Protein AF-A0AAV9AN45-F1 (afdb_monomer)

InterPro domains:
  IPR040256 Uncharacterized protein At4g02000-like [PTHR31286] (1-81)

pLDDT: mean 81.03, std 10.52, range [41.38, 94.56]

Mean predicted aligned error: 8.3 Å

Sequence (81 aa):
MRKVLEGGPWTMDNRLFVLKKWSPSVRMEQERITSIPIWVKFPNLPLHLWTKECLGKIASSVGSPLFMDTATQMASRISYA

Radius of gyration: 16.03 Å; Cα contacts (8 Å, |Δi|>4): 35; chains: 1; bounding box: 35×30×45 Å

Foldseek 3Di:
DVCVQVVAFDDDPNDTDNDDDDDPPDDPPDDPCPDDDDDDDDPPDDPVQLDPVSVCVVVVVVNHDDDDDPCSVVVVVVPDD

Secondary structure (DSSP, 8-state):
-HHHHHS--EEETTEEE------TT---S-------------TT--GGG-SHHHHHHHHHTTS------HHHHTTTTTT--

Organism: Acorus 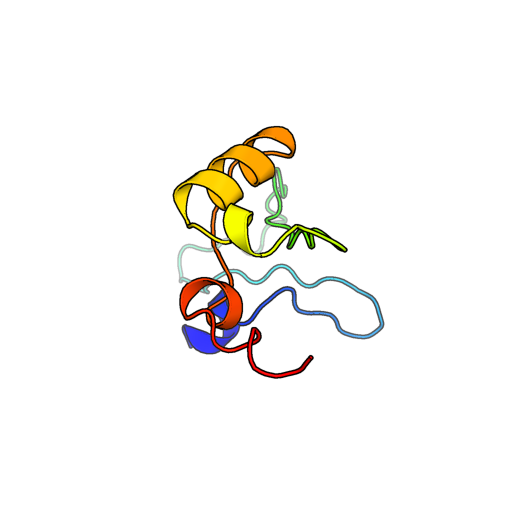gramineus (NCBI:txid55184)

Solvent-accessible surface area (backbone atoms only — not comparable to full-atom values): 5819 Å² total; per-residue (Å²): 112,67,65,68,73,71,66,59,88,43,66,59,94,92,39,82,53,87,84,73,86,87,53,95,83,62,67,91,64,87,72,80,81,85,77,78,94,78,91,84,81,74,81,91,64,60,74,92,48,69,40,74,67,49,44,47,56,59,40,48,76,79,42,86,74,86,81,75,59,68,49,66,73,66,55,66,69,72,82,74,126

Structure (mmCIF, N/CA/C/O backbone):
data_AF-A0AAV9AN45-F1
#
_entry.id   AF-A0AAV9AN45-F1
#
loop_
_atom_site.group_PDB
_atom_site.id
_atom_site.type_symbol
_atom_site.label_atom_id
_atom_site.label_alt_id
_atom_site.label_comp_id
_atom_site.label_asym_id
_atom_site.label_entity_id
_atom_site.label_seq_id
_atom_site.pdbx_PDB_ins_code
_atom_site.Cartn_x
_atom_site.Cartn_y
_atom_site.Cartn_z
_atom_site.occupancy
_atom_site.B_iso_or_equiv
_atom_site.auth_seq_id
_atom_site.auth_comp_id
_atom_site.auth_asym_id
_atom_site.auth_atom_id
_atom_site.pdbx_PDB_model_num
ATOM 1 N N . MET A 1 1 ? 8.054 -1.556 15.708 1.00 59.72 1 MET A N 1
ATOM 2 C CA . MET A 1 1 ? 6.584 -1.354 15.657 1.00 59.72 1 MET A CA 1
ATOM 3 C C . MET A 1 1 ? 6.091 -0.796 14.322 1.00 59.72 1 MET A C 1
ATOM 5 O O . MET A 1 1 ? 5.263 -1.462 13.721 1.00 59.72 1 MET A O 1
ATOM 9 N N . ARG A 1 2 ? 6.609 0.338 13.810 1.00 69.38 2 ARG A N 1
ATOM 10 C CA . ARG A 1 2 ? 6.194 0.902 12.499 1.00 69.38 2 ARG A CA 1
ATOM 11 C C . ARG A 1 2 ? 6.266 -0.094 11.337 1.00 69.38 2 ARG A C 1
ATOM 13 O O . ARG A 1 2 ? 5.282 -0.272 10.642 1.00 69.38 2 ARG A O 1
ATOM 20 N N . LYS A 1 3 ? 7.353 -0.869 11.267 1.00 77.12 3 LYS A N 1
ATOM 21 C CA . LYS A 1 3 ? 7.551 -1.934 10.268 1.00 77.12 3 LYS A CA 1
ATOM 22 C C . LYS A 1 3 ? 6.401 -2.951 10.172 1.00 77.12 3 LYS A C 1
ATOM 24 O O . LYS A 1 3 ? 6.166 -3.476 9.096 1.00 77.12 3 LYS A O 1
ATOM 29 N N . VAL A 1 4 ? 5.696 -3.237 11.271 1.00 80.38 4 VAL A N 1
ATOM 30 C CA . VAL A 1 4 ? 4.549 -4.163 11.252 1.00 80.38 4 VAL A CA 1
ATOM 31 C C . VAL A 1 4 ? 3.287 -3.447 10.764 1.00 80.38 4 VAL A C 1
ATOM 33 O O . VAL A 1 4 ? 2.536 -3.991 9.978 1.00 80.38 4 VAL A O 1
ATOM 36 N N . LEU A 1 5 ? 3.056 -2.194 11.151 1.00 79.31 5 LEU A N 1
ATOM 37 C CA . LEU A 1 5 ? 1.892 -1.446 10.657 1.00 79.31 5 LEU A CA 1
ATOM 38 C C . LEU A 1 5 ? 2.026 -1.058 9.171 1.00 79.31 5 LEU A C 1
ATOM 40 O O . LEU A 1 5 ? 1.033 -1.023 8.458 1.00 79.31 5 LEU A O 1
ATOM 44 N N . GLU A 1 6 ? 3.250 -0.802 8.708 1.00 75.12 6 GLU A N 1
ATOM 45 C CA . GLU A 1 6 ? 3.570 -0.323 7.352 1.00 75.12 6 GLU A CA 1
ATOM 46 C C . GLU A 1 6 ? 4.000 -1.455 6.396 1.00 75.12 6 GLU A C 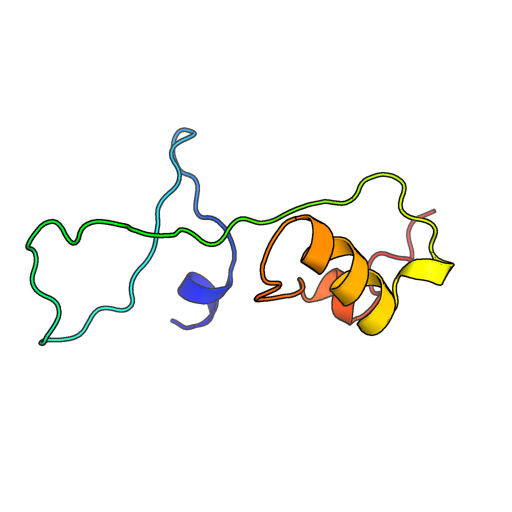1
ATOM 48 O O . GLU A 1 6 ? 4.167 -1.229 5.202 1.00 75.12 6 GLU A O 1
ATOM 53 N N . GLY A 1 7 ? 4.205 -2.673 6.908 1.00 74.00 7 GLY A N 1
ATOM 54 C CA . GLY A 1 7 ? 4.849 -3.777 6.184 1.00 74.00 7 GLY A CA 1
ATOM 55 C C . GLY A 1 7 ? 3.989 -4.484 5.136 1.00 74.00 7 GLY A C 1
ATOM 56 O O . GLY A 1 7 ? 4.523 -5.282 4.369 1.00 74.00 7 GLY A O 1
ATOM 57 N N . GLY A 1 8 ? 2.687 -4.202 5.080 1.00 72.31 8 GLY A N 1
ATOM 58 C CA . GLY A 1 8 ? 1.817 -4.707 4.024 1.00 72.31 8 GLY A CA 1
ATOM 59 C C . GLY A 1 8 ? 0.439 -5.158 4.505 1.00 72.31 8 GLY A C 1
ATOM 60 O O . GLY A 1 8 ? 0.068 -4.937 5.659 1.00 72.31 8 GLY A O 1
ATOM 61 N N . PRO A 1 9 ? -0.339 -5.778 3.605 1.00 72.88 9 PRO A N 1
ATOM 62 C CA . PRO A 1 9 ? -1.570 -6.445 3.976 1.00 72.88 9 PRO A CA 1
ATOM 63 C C . PRO A 1 9 ? -1.202 -7.755 4.678 1.00 72.88 9 PRO A C 1
ATOM 65 O O . PRO A 1 9 ? -0.570 -8.637 4.094 1.00 72.88 9 PRO A O 1
ATOM 68 N N . TRP A 1 10 ? -1.572 -7.879 5.946 1.00 83.31 10 TRP A N 1
ATOM 69 C CA . TRP A 1 10 ? -1.269 -9.070 6.731 1.00 83.31 10 TRP A CA 1
ATOM 70 C C . TRP A 1 10 ? -2.287 -10.147 6.414 1.00 83.31 10 TRP A C 1
ATOM 72 O O . TRP A 1 10 ? -3.481 -9.941 6.608 1.00 83.31 10 TRP A O 1
ATOM 82 N N . THR A 1 11 ? -1.823 -11.288 5.917 1.00 84.38 11 THR A N 1
ATOM 83 C CA . THR A 1 11 ? -2.684 -12.444 5.674 1.00 84.38 11 THR A CA 1
ATOM 84 C C . THR A 1 11 ? -2.203 -13.625 6.500 1.00 84.38 11 THR A C 1
ATOM 86 O O . THR A 1 11 ? -1.011 -13.914 6.558 1.00 84.38 11 THR A O 1
ATOM 89 N N . MET A 1 12 ? -3.136 -14.290 7.174 1.00 84.62 12 MET A N 1
ATOM 90 C CA . MET A 1 12 ? -2.912 -15.566 7.850 1.00 84.62 12 MET A CA 1
ATOM 91 C C . MET A 1 12 ? -4.110 -16.449 7.526 1.00 84.62 12 MET A C 1
ATOM 93 O O . MET A 1 12 ? -5.245 -15.989 7.620 1.00 84.62 12 MET A O 1
ATOM 97 N N . ASP A 1 13 ? -3.855 -17.676 7.076 1.00 90.44 13 ASP A N 1
ATOM 98 C CA . ASP A 1 13 ? -4.906 -18.605 6.636 1.00 90.44 13 ASP A CA 1
ATOM 99 C C . ASP A 1 13 ? -5.866 -17.989 5.594 1.00 90.44 13 ASP A C 1
ATOM 101 O O . ASP A 1 13 ? -7.088 -18.062 5.694 1.00 90.44 13 ASP A O 1
ATOM 105 N N . ASN A 1 14 ? -5.302 -17.277 4.612 1.00 82.75 14 ASN A N 1
ATOM 106 C CA . ASN A 1 14 ? -6.051 -16.584 3.557 1.00 82.75 14 ASN A CA 1
ATOM 107 C C . ASN A 1 14 ? -7.046 -15.508 4.051 1.00 82.75 14 ASN A C 1
ATOM 109 O O . ASN A 1 14 ? -7.887 -15.034 3.286 1.00 82.75 14 ASN A O 1
ATOM 113 N N . ARG A 1 15 ? -6.944 -15.086 5.318 1.00 82.25 15 ARG A N 1
ATOM 114 C CA . ARG A 1 15 ? -7.755 -14.019 5.919 1.00 82.25 15 ARG A CA 1
ATOM 115 C C . ARG A 1 15 ? -6.928 -12.753 6.068 1.00 82.25 15 ARG A C 1
ATOM 117 O O . ARG A 1 15 ? -5.811 -12.803 6.577 1.00 82.25 15 ARG A O 1
ATOM 124 N N . LEU A 1 16 ? -7.480 -11.622 5.631 1.00 82.06 16 LEU A N 1
ATOM 125 C CA . LEU A 1 16 ? -6.853 -10.309 5.772 1.00 82.06 16 LEU A CA 1
ATOM 126 C C . LEU A 1 16 ? -7.030 -9.784 7.201 1.00 82.06 16 LEU A C 1
ATOM 128 O O . LEU A 1 16 ? -8.146 -9.700 7.709 1.00 82.06 16 LEU A O 1
ATOM 132 N N . PHE A 1 17 ? -5.928 -9.369 7.813 1.00 83.38 17 PHE A N 1
ATOM 133 C CA . PHE A 1 17 ? -5.895 -8.726 9.117 1.00 83.38 17 PHE A CA 1
ATOM 134 C C . PHE A 1 17 ? -5.648 -7.231 8.943 1.00 83.38 17 PHE A C 1
ATOM 136 O O . PHE A 1 17 ? -4.605 -6.800 8.446 1.00 83.38 17 PHE A O 1
ATOM 143 N N . VAL A 1 18 ? -6.615 -6.430 9.388 1.00 78.44 18 VAL A N 1
ATOM 144 C CA . VAL A 1 18 ? -6.481 -4.975 9.471 1.00 78.44 18 VAL A CA 1
ATOM 145 C C . VAL A 1 18 ? -5.857 -4.642 10.819 1.00 78.44 18 VAL A C 1
ATOM 147 O O . VAL A 1 18 ? -6.451 -4.888 11.867 1.00 78.44 18 VAL A O 1
ATOM 150 N N . LEU A 1 19 ? -4.638 -4.108 10.800 1.00 81.06 19 LEU A N 1
ATOM 151 C CA . LEU A 1 19 ? -3.932 -3.744 12.023 1.00 81.06 19 LEU A CA 1
ATOM 152 C C . LEU A 1 19 ? -4.248 -2.304 12.427 1.00 81.06 19 LEU A C 1
ATOM 154 O O . LEU A 1 19 ? -4.190 -1.387 11.610 1.00 81.06 19 LEU A O 1
ATOM 158 N N . LYS A 1 20 ? -4.492 -2.096 13.721 1.00 78.38 20 LYS A N 1
ATOM 159 C CA . LYS A 1 20 ? -4.613 -0.775 14.341 1.00 78.38 20 LYS A CA 1
ATOM 160 C C . LYS A 1 20 ? -3.549 -0.634 15.420 1.00 78.38 20 LYS A C 1
ATOM 162 O O . LYS A 1 20 ? -3.296 -1.566 16.183 1.00 78.38 20 LYS A O 1
ATOM 167 N N . LYS A 1 21 ? -2.914 0.537 15.500 1.00 83.44 21 LYS A N 1
ATOM 168 C CA . LYS A 1 21 ? -2.001 0.836 16.607 1.00 83.44 21 LYS A CA 1
ATOM 169 C C . LYS A 1 21 ? -2.806 0.877 17.905 1.00 83.44 21 LYS A C 1
ATOM 171 O O . LYS A 1 21 ? -3.770 1.631 18.004 1.00 83.44 21 LYS A O 1
ATOM 176 N N . TRP A 1 22 ? -2.392 0.091 18.891 1.00 84.50 22 TRP A N 1
ATOM 177 C CA . TRP A 1 22 ? -3.007 0.119 20.212 1.00 84.50 22 TRP A CA 1
ATOM 178 C C . TRP A 1 22 ? -2.796 1.485 20.890 1.00 84.50 22 TRP A C 1
ATOM 180 O O . TRP A 1 22 ? -1.697 2.047 20.839 1.00 84.50 22 TRP A O 1
ATOM 190 N N . SER A 1 23 ? -3.842 2.003 21.536 1.00 82.44 23 SER A N 1
ATOM 191 C CA . SER A 1 23 ? -3.766 3.116 22.486 1.00 82.44 23 SER A CA 1
ATOM 192 C C . SER A 1 23 ? -4.775 2.903 23.623 1.00 82.44 23 SER A C 1
ATOM 194 O O . SER A 1 23 ? -5.784 2.235 23.405 1.00 82.44 23 SER A O 1
ATOM 196 N N . PRO A 1 24 ? -4.564 3.496 24.813 1.00 85.06 24 PRO A N 1
ATOM 197 C CA . PRO A 1 24 ? -5.493 3.366 25.946 1.00 85.06 24 PRO A CA 1
ATOM 198 C C . PRO A 1 24 ? -6.915 3.872 25.657 1.00 85.06 24 PRO A C 1
ATOM 200 O O . PRO A 1 24 ? -7.864 3.491 26.328 1.00 85.06 24 PRO A O 1
ATOM 203 N N . SER A 1 25 ? -7.055 4.744 24.657 1.00 81.19 25 SER A N 1
ATOM 204 C CA . SER A 1 25 ? -8.326 5.283 24.172 1.00 81.19 25 SER A CA 1
ATOM 205 C C . SER A 1 25 ? -9.043 4.387 23.156 1.00 81.19 25 SER A C 1
ATOM 207 O O . SER A 1 25 ? -10.187 4.678 22.807 1.00 81.19 25 SER A O 1
ATOM 209 N N . VAL A 1 26 ? -8.397 3.325 22.652 1.00 76.06 26 VAL A N 1
ATOM 210 C CA . VAL A 1 26 ? -9.049 2.361 21.759 1.00 76.06 26 VAL A CA 1
ATOM 211 C C . VAL A 1 26 ? -10.080 1.590 22.567 1.00 76.06 26 VAL A C 1
ATOM 213 O O . VAL A 1 26 ? -9.743 0.841 23.483 1.00 76.06 26 VAL A O 1
ATOM 216 N N . ARG A 1 27 ? -11.348 1.760 22.203 1.00 73.38 27 ARG A N 1
ATOM 217 C CA . ARG A 1 27 ? -12.422 0.911 22.705 1.00 73.38 27 ARG A CA 1
ATOM 218 C C . ARG A 1 27 ? -12.349 -0.429 21.981 1.00 73.38 27 ARG A C 1
ATOM 220 O O . ARG A 1 27 ? -12.146 -0.471 20.774 1.00 73.38 27 ARG A O 1
ATOM 227 N N . MET A 1 28 ? -12.517 -1.515 22.730 1.00 67.44 28 MET A N 1
ATOM 228 C CA . MET A 1 28 ? -12.612 -2.880 22.187 1.00 67.44 28 MET A CA 1
ATOM 229 C C . MET A 1 28 ? -13.965 -3.147 21.505 1.00 67.44 28 MET A C 1
ATOM 231 O O . MET A 1 28 ? -14.217 -4.257 21.045 1.00 67.44 28 MET A O 1
ATOM 235 N N . GLU 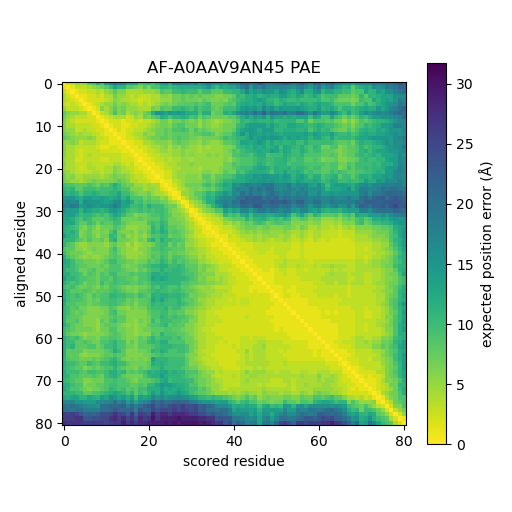A 1 29 ? -14.852 -2.150 21.470 1.00 71.38 29 GLU A N 1
ATOM 236 C CA . GLU A 1 29 ? -16.095 -2.211 20.710 1.00 71.38 29 GLU A CA 1
ATOM 237 C C . GLU A 1 29 ? -15.786 -2.398 19.222 1.00 71.38 29 GLU A C 1
ATOM 239 O O . GLU A 1 29 ? -14.785 -1.891 18.710 1.00 71.38 29 GLU A O 1
ATOM 244 N N . GLN A 1 30 ? -16.654 -3.138 18.532 1.00 64.44 30 GLN A N 1
ATOM 245 C CA . GLN A 1 30 ? -16.547 -3.398 17.103 1.00 64.44 30 GLN A CA 1
ATOM 246 C C . GLN A 1 30 ? -16.670 -2.074 16.335 1.00 64.44 30 GLN A C 1
ATOM 248 O O . GLN A 1 30 ? -17.758 -1.668 15.928 1.00 64.44 30 GLN A O 1
ATOM 253 N N . GLU A 1 31 ? -15.552 -1.375 16.147 1.00 70.56 31 GLU A N 1
ATOM 254 C CA . GLU A 1 31 ? -15.510 -0.209 15.280 1.00 70.56 31 GLU A CA 1
ATOM 255 C C . GLU A 1 31 ? -15.942 -0.650 13.884 1.00 70.56 31 GLU A C 1
ATOM 257 O O . GLU A 1 31 ? -15.390 -1.585 13.293 1.00 70.56 31 GLU A O 1
ATOM 262 N N . ARG A 1 32 ? -16.972 0.014 13.358 1.00 74.31 32 ARG A N 1
ATOM 263 C CA . ARG A 1 32 ? -17.432 -0.239 12.001 1.00 74.31 32 ARG A CA 1
ATOM 264 C C . ARG A 1 32 ? -16.314 0.177 11.055 1.00 74.31 32 ARG A C 1
ATOM 266 O O . ARG A 1 32 ? -16.052 1.365 10.887 1.00 74.31 32 ARG A O 1
ATOM 273 N N . ILE A 1 33 ? -15.657 -0.802 10.443 1.00 74.12 33 ILE A N 1
ATOM 274 C CA . ILE A 1 33 ? -14.662 -0.550 9.404 1.00 74.12 33 ILE A CA 1
ATOM 275 C C . ILE A 1 33 ? -15.406 0.048 8.205 1.00 74.12 33 ILE A C 1
ATOM 277 O O . ILE A 1 33 ? -16.172 -0.641 7.536 1.00 74.12 33 ILE A O 1
ATOM 281 N N . THR A 1 34 ? -15.226 1.345 7.963 1.00 82.56 34 THR A N 1
ATOM 282 C CA . THR A 1 34 ? -15.861 2.066 6.847 1.00 82.56 34 THR A CA 1
ATOM 283 C C . THR A 1 34 ? -15.013 2.049 5.580 1.00 82.56 34 THR A C 1
ATOM 285 O O . THR A 1 34 ? -15.545 2.203 4.486 1.00 82.56 34 THR A O 1
ATOM 288 N N . SER A 1 35 ? -13.699 1.861 5.719 1.00 78.25 35 SER A N 1
ATOM 289 C CA . SER A 1 35 ? -12.746 1.813 4.613 1.00 78.25 35 SER A CA 1
ATOM 290 C C . SER A 1 35 ? -11.521 0.986 4.999 1.00 78.25 35 SER A C 1
ATOM 292 O O . SER A 1 35 ? -11.111 0.985 6.162 1.00 78.25 35 SER A O 1
ATOM 294 N N . ILE A 1 36 ? -10.937 0.289 4.022 1.00 79.44 36 ILE A N 1
ATOM 295 C CA . ILE A 1 36 ? -9.693 -0.471 4.176 1.00 79.44 36 ILE A CA 1
ATOM 296 C C . ILE A 1 36 ? -8.690 -0.071 3.089 1.00 79.44 36 ILE A C 1
ATOM 298 O O . ILE A 1 36 ? -9.061 0.015 1.917 1.00 79.44 36 ILE A O 1
ATOM 302 N N . PRO A 1 37 ? -7.411 0.153 3.436 1.00 80.81 37 PRO A N 1
ATOM 303 C CA . PRO A 1 37 ? -6.374 0.314 2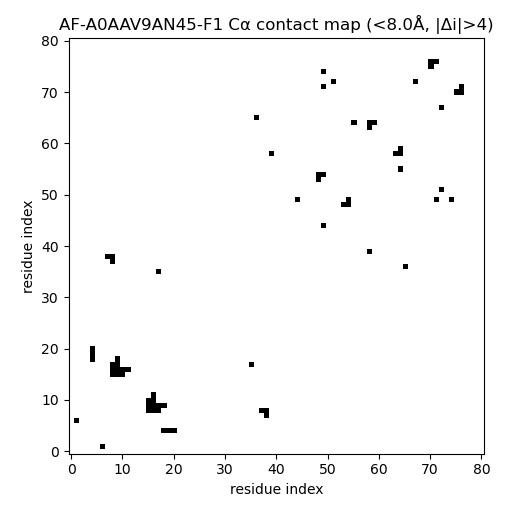.431 1.00 80.81 37 PRO A CA 1
ATOM 304 C C . PRO A 1 37 ? -6.122 -1.030 1.738 1.00 80.81 37 PRO A C 1
ATOM 306 O O . PRO A 1 37 ? -5.952 -2.058 2.397 1.00 80.81 37 PRO A O 1
ATOM 309 N N . ILE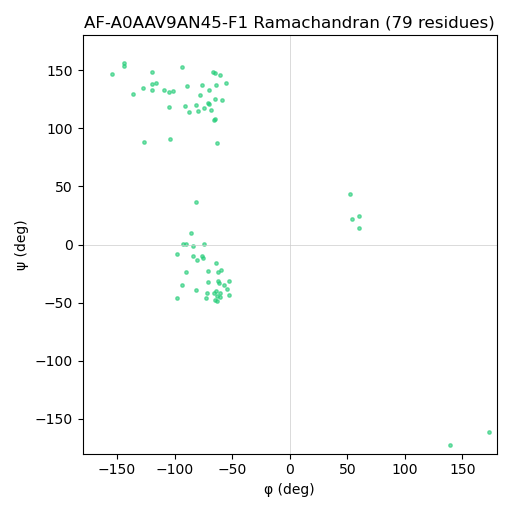 A 1 38 ? -6.063 -1.017 0.408 1.00 83.81 38 ILE A N 1
ATOM 310 C CA . ILE A 1 38 ? -5.718 -2.185 -0.408 1.00 83.81 38 ILE A CA 1
ATOM 311 C C . ILE A 1 38 ? -4.462 -1.902 -1.229 1.00 83.81 38 ILE A C 1
ATOM 313 O O . ILE A 1 38 ? -4.214 -0.769 -1.640 1.00 83.81 38 ILE A O 1
ATOM 317 N N . TRP A 1 39 ? -3.673 -2.944 -1.486 1.00 85.19 39 TRP A N 1
ATOM 318 C CA . TRP A 1 39 ? -2.527 -2.861 -2.387 1.00 85.19 39 TRP A CA 1
ATOM 319 C C . TRP A 1 39 ? -2.955 -3.229 -3.802 1.00 85.19 39 TRP A C 1
ATOM 321 O O . TRP A 1 39 ? -3.393 -4.351 -4.050 1.00 85.19 39 TRP A O 1
ATOM 331 N N . VAL A 1 40 ? -2.800 -2.288 -4.730 1.00 87.31 40 VAL A N 1
ATOM 332 C CA . VAL A 1 40 ? -3.095 -2.490 -6.151 1.00 87.31 40 VAL A CA 1
ATOM 333 C C . VAL A 1 40 ? -1.786 -2.729 -6.893 1.00 87.31 40 VAL A C 1
ATOM 335 O O . VAL A 1 40 ? -0.816 -1.998 -6.706 1.00 87.31 40 VAL A O 1
ATOM 338 N N . LYS A 1 41 ? -1.752 -3.765 -7.734 1.00 88.75 41 LYS A N 1
ATOM 339 C CA . LYS A 1 41 ? -0.631 -4.047 -8.636 1.00 88.75 41 LYS A CA 1
ATOM 340 C C . LYS A 1 41 ? -1.072 -3.756 -10.065 1.00 88.75 41 LYS A C 1
ATOM 342 O O . LYS A 1 41 ? -2.132 -4.220 -10.472 1.00 88.75 41 LYS A O 1
ATOM 347 N N . PHE A 1 42 ? -0.244 -3.040 -10.818 1.00 89.25 42 PHE A N 1
ATOM 348 C CA . PHE A 1 42 ? -0.471 -2.750 -12.235 1.00 89.25 42 PHE A CA 1
ATOM 349 C C . PHE A 1 42 ? 0.438 -3.648 -13.087 1.00 89.25 42 PHE A C 1
ATOM 351 O O . PHE A 1 42 ? 1.596 -3.293 -13.317 1.00 89.25 42 PHE A O 1
ATOM 358 N N . PRO A 1 43 ? -0.023 -4.844 -13.502 1.00 87.62 43 PRO A N 1
ATOM 359 C CA . PRO A 1 43 ? 0.779 -5.715 -14.351 1.00 87.62 43 PRO A CA 1
ATOM 360 C C . PRO A 1 43 ? 1.009 -5.062 -15.717 1.00 87.62 43 PRO A C 1
ATOM 362 O O . PRO A 1 43 ? 0.144 -4.354 -16.227 1.00 87.62 43 PRO A O 1
ATOM 365 N N . ASN A 1 44 ? 2.168 -5.335 -16.320 1.00 88.25 44 ASN A N 1
ATOM 366 C CA . ASN A 1 44 ? 2.527 -4.888 -17.672 1.00 88.25 44 ASN A C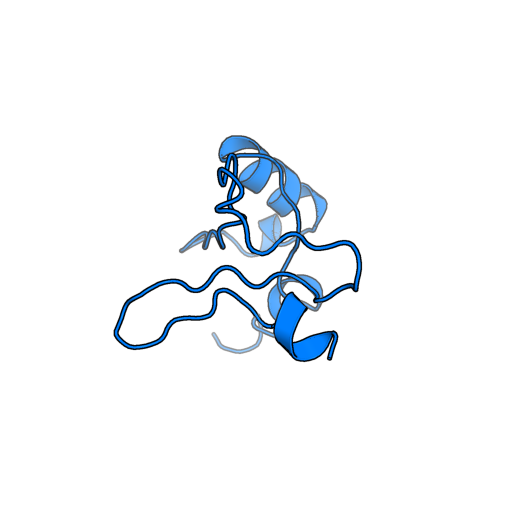A 1
ATOM 367 C C . ASN A 1 44 ? 2.554 -3.361 -17.864 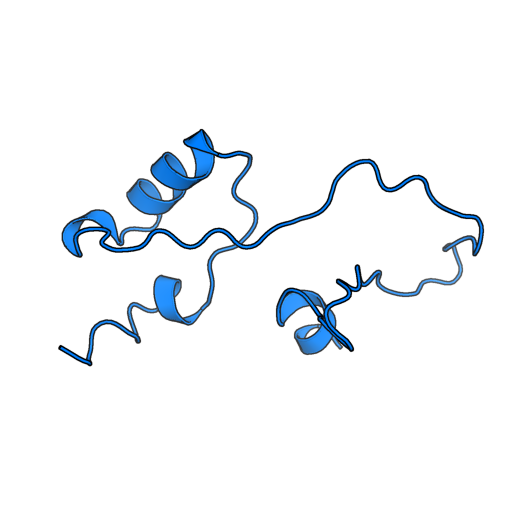1.00 88.25 44 ASN A C 1
ATOM 369 O O . ASN A 1 44 ? 2.402 -2.883 -18.987 1.00 88.25 44 ASN A O 1
ATOM 373 N N . LEU A 1 45 ? 2.756 -2.585 -16.793 1.00 89.25 45 LEU A N 1
ATOM 374 C CA . LEU A 1 45 ? 2.890 -1.139 -16.913 1.00 89.25 45 LEU A CA 1
ATOM 375 C C . LEU A 1 45 ? 4.238 -0.778 -17.572 1.00 89.25 45 LEU A C 1
ATOM 377 O O . LEU A 1 45 ? 5.282 -1.130 -17.014 1.00 89.25 45 LEU A O 1
ATOM 381 N N . PRO A 1 46 ? 4.249 -0.053 -18.708 1.00 89.31 46 PRO A N 1
ATOM 382 C CA . PRO A 1 46 ? 5.480 0.366 -19.371 1.00 89.31 46 PRO A CA 1
ATOM 383 C C . PRO A 1 46 ? 6.415 1.155 -18.454 1.00 89.31 46 PRO A C 1
ATOM 385 O O . PRO A 1 46 ? 5.970 2.051 -17.740 1.00 89.31 46 PRO A O 1
ATOM 388 N N . LEU A 1 47 ? 7.721 0.882 -18.534 1.00 86.38 47 LEU A N 1
ATOM 389 C CA . LEU A 1 47 ? 8.726 1.445 -17.625 1.00 86.38 47 LEU A CA 1
ATOM 390 C C . LEU A 1 47 ? 8.750 2.982 -17.595 1.00 86.38 47 LEU A C 1
ATOM 392 O O . LEU A 1 47 ? 8.941 3.584 -16.544 1.00 86.38 47 LEU A O 1
ATOM 396 N N . HIS A 1 48 ? 8.489 3.631 -18.731 1.00 86.69 48 HIS A N 1
ATOM 397 C CA . HIS A 1 48 ? 8.443 5.093 -18.823 1.00 86.69 48 HIS A CA 1
ATOM 398 C C . HIS A 1 48 ? 7.312 5.730 -17.988 1.00 86.69 48 HIS A C 1
ATOM 400 O O . HIS A 1 48 ? 7.350 6.930 -17.731 1.00 86.69 48 HIS A O 1
ATOM 406 N N . LEU A 1 49 ? 6.319 4.946 -17.544 1.00 88.38 49 LEU A N 1
ATOM 407 C CA . LEU A 1 49 ? 5.233 5.389 -16.661 1.00 88.38 49 LEU A CA 1
ATOM 408 C C . LEU A 1 49 ? 5.537 5.173 -15.171 1.00 88.38 49 LEU A C 1
ATOM 410 O O . LEU A 1 49 ? 4.705 5.514 -14.332 1.00 88.38 49 LEU A O 1
ATOM 414 N N . TRP A 1 50 ? 6.709 4.639 -14.811 1.00 88.19 50 TRP A N 1
ATOM 415 C CA . TRP A 1 50 ? 7.098 4.360 -13.421 1.00 88.19 50 TRP A CA 1
ATOM 416 C C . TRP A 1 50 ? 7.628 5.604 -12.692 1.00 88.19 50 TRP A C 1
ATOM 418 O O . TRP A 1 50 ? 8.548 5.539 -11.882 1.00 88.19 50 TRP A O 1
ATOM 428 N N . THR A 1 51 ? 7.040 6.765 -12.971 1.00 88.19 51 THR A N 1
ATOM 429 C CA . THR A 1 51 ? 7.282 7.986 -12.201 1.00 88.19 51 THR A CA 1
ATOM 430 C C . THR A 1 51 ? 6.230 8.112 -11.107 1.00 88.19 51 THR A C 1
ATOM 432 O O . THR A 1 51 ? 5.097 7.647 -11.249 1.00 88.19 51 THR A O 1
ATOM 435 N N . LYS A 1 52 ? 6.576 8.785 -10.005 1.00 87.69 52 LYS A N 1
ATOM 436 C CA . LYS A 1 52 ? 5.639 9.028 -8.898 1.00 87.69 52 LYS A CA 1
ATOM 437 C C . LYS A 1 52 ? 4.345 9.704 -9.371 1.00 87.69 52 LYS A C 1
ATOM 439 O O . LYS A 1 52 ? 3.266 9.368 -8.893 1.00 87.69 52 LYS A O 1
ATOM 444 N N . GLU A 1 53 ? 4.452 10.630 -10.318 1.00 90.69 53 GLU A N 1
ATOM 445 C CA . GLU A 1 53 ? 3.320 11.380 -10.869 1.00 90.69 53 GLU A CA 1
ATOM 446 C C . GLU A 1 53 ? 2.436 10.518 -11.772 1.00 90.69 53 GLU A C 1
ATOM 448 O O . GLU A 1 53 ? 1.215 10.531 -11.615 1.00 90.69 53 GLU A O 1
ATOM 453 N N . CYS A 1 54 ? 3.025 9.742 -12.687 1.00 92.19 54 CYS A N 1
ATOM 454 C CA . CYS A 1 54 ? 2.271 8.840 -13.559 1.00 92.19 54 CYS A CA 1
ATOM 455 C C . CYS A 1 54 ? 1.584 7.738 -12.749 1.00 92.19 54 CYS A C 1
ATOM 457 O O . CYS A 1 54 ? 0.377 7.544 -12.887 1.00 92.19 54 CYS A O 1
ATOM 459 N N . LEU A 1 55 ? 2.313 7.081 -11.844 1.00 92.06 55 LEU A N 1
ATOM 460 C CA . LEU A 1 55 ? 1.758 6.058 -10.956 1.00 92.06 55 LEU A CA 1
ATOM 461 C C . LEU A 1 55 ? 0.662 6.625 -10.053 1.00 92.06 55 LEU A C 1
ATOM 463 O O . LEU A 1 55 ? -0.379 5.994 -9.892 1.00 92.06 55 LEU A O 1
ATOM 467 N N . GLY A 1 56 ? 0.855 7.831 -9.510 1.00 92.38 56 GLY A N 1
ATOM 468 C CA . GLY A 1 56 ? -0.162 8.518 -8.719 1.00 92.38 56 GLY A CA 1
ATOM 469 C C . GLY A 1 56 ? -1.437 8.785 -9.519 1.00 92.38 56 GLY A C 1
ATOM 470 O O . GLY A 1 56 ? -2.530 8.495 -9.035 1.00 92.38 56 GLY A O 1
ATOM 471 N N . LYS A 1 57 ? -1.317 9.265 -10.764 1.00 94.12 57 LYS A N 1
ATOM 472 C CA . LYS A 1 57 ? -2.462 9.488 -11.665 1.00 94.12 57 LYS A CA 1
ATOM 473 C C . LYS A 1 57 ? -3.190 8.189 -12.011 1.00 94.12 57 LYS A C 1
ATOM 475 O O . LYS A 1 57 ? -4.414 8.150 -11.946 1.00 94.12 57 LYS A O 1
ATOM 480 N N . ILE A 1 58 ? -2.454 7.123 -12.326 1.00 93.50 58 ILE A N 1
ATOM 481 C CA . ILE A 1 58 ? -3.038 5.808 -12.623 1.00 93.50 58 ILE A CA 1
ATOM 482 C C . ILE A 1 58 ? -3.756 5.261 -11.386 1.00 93.50 58 ILE A C 1
ATOM 484 O O . ILE A 1 58 ? -4.921 4.883 -11.473 1.00 93.50 58 ILE A O 1
ATOM 488 N N . ALA A 1 59 ? -3.114 5.281 -10.216 1.00 93.25 59 ALA A N 1
ATOM 489 C CA . ALA A 1 59 ? -3.724 4.830 -8.967 1.00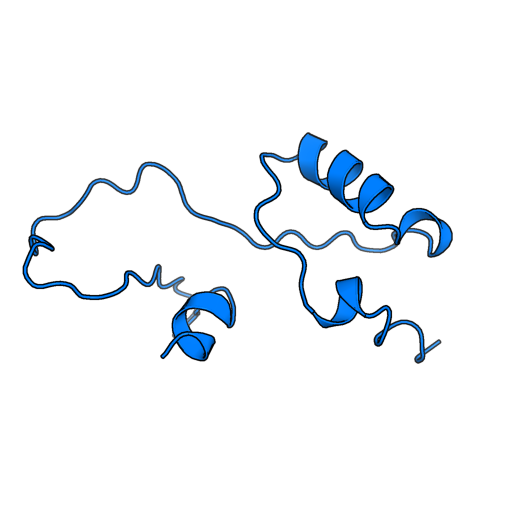 93.25 59 ALA A CA 1
ATOM 490 C C . ALA A 1 59 ? -4.965 5.654 -8.587 1.00 93.25 59 ALA A C 1
ATOM 492 O O . ALA A 1 59 ? -5.931 5.090 -8.076 1.00 93.25 59 ALA A O 1
ATOM 493 N N . SER A 1 60 ? -4.977 6.951 -8.920 1.00 94.56 60 SER A N 1
ATOM 494 C CA . SER A 1 60 ? -6.120 7.845 -8.691 1.00 94.56 60 SER A CA 1
ATOM 495 C C . SER A 1 60 ? -7.380 7.430 -9.457 1.00 94.56 60 SER A C 1
ATOM 497 O O . SER A 1 60 ? -8.483 7.763 -9.037 1.00 94.56 60 SER A O 1
ATOM 499 N N . SER A 1 61 ? -7.240 6.677 -10.556 1.00 92.94 61 SER A N 1
ATOM 500 C CA . SER A 1 61 ? -8.391 6.111 -11.276 1.00 92.94 61 SER A CA 1
ATOM 501 C C . SER A 1 61 ? -9.088 4.977 -10.513 1.00 92.94 61 SER A C 1
ATOM 503 O O . SER A 1 61 ? -10.264 4.718 -10.747 1.00 92.94 61 SER A O 1
ATOM 505 N N . VAL A 1 62 ? -8.377 4.316 -9.592 1.00 91.75 62 VAL A N 1
ATOM 506 C CA . VAL A 1 62 ? -8.904 3.217 -8.767 1.00 91.75 62 VAL A CA 1
ATOM 507 C C . VAL A 1 62 ? -9.422 3.735 -7.422 1.00 91.75 62 VAL A C 1
ATOM 509 O O . VAL A 1 62 ? -10.402 3.216 -6.894 1.00 91.75 62 VAL A O 1
ATOM 512 N N . GLY A 1 63 ? -8.778 4.753 -6.851 1.00 91.44 63 GLY A N 1
ATOM 513 C CA . GLY A 1 63 ? -9.155 5.338 -5.565 1.00 91.44 63 GLY A CA 1
ATOM 514 C C . GLY A 1 63 ? -8.133 6.365 -5.087 1.00 91.44 63 GLY A C 1
ATOM 515 O O . GLY A 1 63 ? -7.326 6.846 -5.867 1.00 91.44 63 GLY A O 1
ATOM 516 N N . SER A 1 64 ? -8.135 6.700 -3.795 1.00 92.75 64 SER A N 1
ATOM 517 C CA . SER A 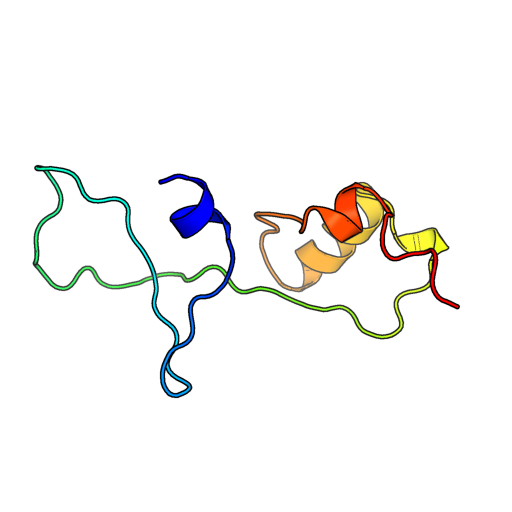1 64 ? -7.141 7.629 -3.237 1.00 92.75 64 SER A CA 1
ATOM 518 C C . SER A 1 64 ? -5.806 6.910 -2.981 1.00 92.75 64 SER A C 1
ATOM 520 O O . SER A 1 64 ? -5.770 6.006 -2.139 1.00 92.75 64 SER A O 1
ATOM 522 N N . PRO A 1 65 ? -4.702 7.261 -3.671 1.00 92.00 65 PRO A N 1
ATOM 523 C CA . PRO A 1 65 ? -3.407 6.627 -3.448 1.00 92.00 65 PRO A CA 1
ATOM 524 C C . PRO A 1 65 ? -2.846 7.038 -2.081 1.00 92.00 65 PRO A C 1
ATOM 526 O O . PRO A 1 65 ? -2.621 8.219 -1.831 1.00 92.00 65 PRO A O 1
ATOM 529 N N . LEU A 1 66 ? -2.595 6.065 -1.201 1.00 89.12 66 LEU A N 1
ATOM 530 C CA . LEU A 1 66 ? -2.078 6.326 0.151 1.00 89.12 66 LEU A CA 1
ATOM 531 C C . LEU A 1 66 ? -0.562 6.137 0.244 1.00 89.12 66 LEU A C 1
ATOM 533 O O . LEU A 1 66 ? 0.140 6.968 0.815 1.00 89.12 66 LEU A O 1
ATOM 537 N N . PHE A 1 67 ? -0.058 5.039 -0.322 1.00 85.38 67 PHE A N 1
ATOM 538 C CA . PHE A 1 67 ? 1.342 4.638 -0.226 1.00 85.38 67 PHE A CA 1
ATOM 539 C C . PHE A 1 67 ? 1.819 4.001 -1.532 1.00 85.38 67 PHE A C 1
ATOM 541 O O . PHE A 1 67 ? 1.035 3.416 -2.279 1.00 85.38 67 PHE A O 1
ATOM 548 N N . MET A 1 68 ? 3.123 4.102 -1.779 1.00 86.25 68 MET A N 1
ATOM 549 C CA . MET A 1 68 ? 3.842 3.384 -2.829 1.00 86.25 68 MET A CA 1
ATOM 550 C C . MET A 1 68 ? 4.841 2.453 -2.146 1.00 86.25 68 MET A C 1
ATOM 552 O O . MET A 1 68 ? 5.451 2.843 -1.149 1.00 86.25 68 MET A O 1
ATOM 556 N N . ASP A 1 69 ? 4.996 1.226 -2.640 1.00 84.19 69 ASP A N 1
ATOM 557 C CA . ASP A 1 69 ? 5.980 0.319 -2.060 1.00 84.19 69 ASP A CA 1
ATOM 558 C C . ASP A 1 69 ? 7.405 0.833 -2.316 1.00 84.19 69 ASP A C 1
ATOM 560 O O . ASP A 1 69 ? 7.697 1.485 -3.323 1.00 84.19 69 ASP A O 1
ATOM 564 N N . THR A 1 70 ? 8.308 0.538 -1.383 1.00 82.19 70 THR A N 1
ATOM 565 C CA . THR A 1 70 ? 9.671 1.075 -1.407 1.00 82.19 70 THR A CA 1
ATOM 566 C C . THR A 1 70 ? 10.449 0.640 -2.648 1.00 82.19 70 THR A C 1
ATOM 568 O O . THR A 1 70 ? 11.285 1.400 -3.128 1.00 82.19 70 THR A O 1
ATOM 571 N N . ALA A 1 71 ? 10.177 -0.548 -3.197 1.00 81.69 71 ALA A N 1
ATOM 572 C CA . ALA A 1 71 ? 10.896 -1.040 -4.367 1.00 81.69 71 ALA A CA 1
ATOM 573 C C . ALA A 1 71 ? 10.501 -0.277 -5.637 1.00 81.69 71 ALA A C 1
ATOM 575 O O . ALA A 1 71 ? 11.375 0.102 -6.416 1.00 81.69 71 ALA A O 1
ATOM 576 N N . THR A 1 72 ? 9.207 0.006 -5.811 1.00 83.19 72 THR A N 1
ATOM 577 C CA . THR A 1 72 ? 8.704 0.857 -6.898 1.00 83.19 72 THR A CA 1
ATOM 578 C C . THR A 1 72 ? 9.196 2.293 -6.743 1.00 83.19 72 THR A C 1
ATOM 580 O O . THR A 1 72 ? 9.663 2.885 -7.711 1.00 83.19 72 THR A O 1
ATOM 583 N N . GLN A 1 73 ? 9.194 2.838 -5.522 1.00 82.50 73 GLN A N 1
ATOM 584 C CA . GLN A 1 73 ? 9.698 4.191 -5.261 1.00 82.50 73 GLN A CA 1
ATOM 585 C C . GLN A 1 73 ? 11.200 4.332 -5.550 1.00 82.50 73 GLN A C 1
ATOM 587 O O . GLN A 1 73 ? 11.635 5.360 -6.064 1.00 82.50 73 GLN A O 1
ATOM 592 N N . MET A 1 74 ? 11.996 3.321 -5.200 1.00 80.94 74 MET A N 1
ATOM 593 C CA . MET A 1 74 ? 13.442 3.304 -5.443 1.00 80.94 74 MET A CA 1
ATOM 594 C C . MET A 1 74 ? 13.805 2.835 -6.851 1.00 80.94 74 MET A C 1
ATOM 596 O O . MET A 1 74 ? 14.991 2.766 -7.164 1.00 80.94 74 MET A O 1
ATOM 600 N N . ALA A 1 75 ? 12.819 2.469 -7.680 1.00 76.38 75 ALA A N 1
ATOM 601 C CA . ALA A 1 75 ? 13.056 1.872 -8.992 1.00 76.38 75 ALA A CA 1
ATOM 602 C C . ALA A 1 75 ? 13.974 0.620 -8.927 1.00 76.38 75 ALA A C 1
ATOM 604 O O . ALA A 1 75 ? 14.583 0.212 -9.913 1.00 76.38 75 ALA A O 1
ATOM 605 N N . SER A 1 76 ? 14.070 -0.030 -7.761 1.00 70.38 76 SER A N 1
ATOM 606 C CA . SER A 1 76 ? 15.090 -1.049 -7.481 1.00 70.38 76 SER A CA 1
ATOM 607 C C . SER A 1 76 ? 14.760 -2.426 -8.057 1.00 70.38 76 SER A C 1
ATOM 609 O O . SER A 1 76 ? 15.634 -3.284 -8.136 1.00 70.38 76 SER A O 1
ATOM 611 N N . ARG A 1 77 ? 13.508 -2.640 -8.486 1.00 62.53 77 ARG A N 1
ATOM 612 C CA . ARG A 1 77 ? 13.039 -3.866 -9.159 1.00 62.53 77 ARG A CA 1
ATOM 613 C C . ARG A 1 77 ? 13.169 -3.842 -10.685 1.00 62.53 77 ARG A C 1
ATOM 615 O O . ARG A 1 77 ? 12.810 -4.822 -11.324 1.00 62.53 77 ARG A O 1
ATOM 622 N N . ILE A 1 78 ? 13.687 -2.758 -11.261 1.00 61.28 78 ILE A N 1
ATOM 623 C CA . ILE A 1 78 ? 13.862 -2.606 -12.715 1.00 61.28 78 ILE A CA 1
ATOM 624 C C . ILE A 1 78 ? 15.058 -3.439 -13.233 1.00 61.28 78 ILE A C 1
ATOM 626 O O . ILE A 1 78 ? 15.203 -3.643 -14.431 1.00 61.28 78 ILE A O 1
ATOM 630 N N . SER A 1 79 ? 15.903 -3.970 -12.341 1.00 50.66 79 SER A N 1
ATOM 631 C CA . SER A 1 79 ? 17.161 -4.653 -12.679 1.00 50.66 79 SER A CA 1
ATOM 632 C C . SER A 1 79 ? 17.058 -6.147 -13.020 1.00 50.66 79 SER A C 1
ATOM 634 O O . SER A 1 79 ? 18.092 -6.797 -13.141 1.00 50.66 79 SER A O 1
ATOM 636 N N . TYR A 1 80 ? 15.860 -6.706 -13.193 1.00 46.81 80 TYR A N 1
ATOM 637 C CA . TYR A 1 80 ? 15.702 -8.074 -13.700 1.00 46.81 80 TYR A CA 1
ATOM 638 C C . TYR A 1 80 ? 14.767 -8.062 -14.911 1.00 46.81 80 TYR A C 1
ATOM 640 O O . TYR A 1 80 ? 13.546 -8.168 -14.776 1.00 46.81 80 TYR A O 1
ATOM 648 N N . ALA A 1 81 ? 15.376 -7.864 -16.077 1.00 41.38 81 ALA A N 1
ATOM 649 C CA . ALA A 1 81 ? 14.850 -8.264 -17.375 1.00 41.38 81 ALA A CA 1
ATOM 650 C C . ALA A 1 81 ? 15.634 -9.497 -17.836 1.00 41.38 81 ALA A C 1
ATOM 652 O O . ALA A 1 81 ? 16.858 -9.528 -17.563 1.00 41.38 81 ALA A O 1
#